Protein AF-A0A170UU25-F1 (afdb_monomer)

Nearest PDB structures (foldseek):
  6ixg-assembly2_B  TM=3.677E-01  e=8.583E+00  Homo sapiens
  3zx6-assembly1_B  TM=2.837E-01  e=9.082E+00  Archaeoglobus fulgidus DSM 4304

Sequence (132 aa):
MLSAEEDYNMDCGTCFAKYILCLFNFIIFLGGGTVLAVGVWLYVDKDSFLSVTKAADYNTLPQLEQLTQPEVVAHISYALMAAGGIIFILSLLGYCGALRESRCLLGFYGFLLVVILILEITAAGLAYAYMD

Solvent-accessible surface area (backbone atoms only — not comparable to full-atom values): 7012 Å² total; per-residue (Å²): 121,78,80,62,58,57,58,64,52,59,50,51,57,53,53,51,50,50,49,51,53,35,52,52,23,49,53,45,24,54,51,13,47,51,40,24,50,51,12,49,48,48,62,74,40,53,69,59,51,54,51,51,49,57,67,64,48,75,79,76,56,94,77,50,65,82,64,63,38,74,68,51,50,52,54,48,20,54,49,33,32,52,53,13,46,51,43,26,51,52,18,49,45,44,33,49,20,63,72,58,78,34,68,68,48,42,48,50,46,52,51,51,52,53,54,50,50,53,50,50,53,51,52,54,51,49,51,58,70,69,71,115

Secondary structure (DSSP, 8-state):
-GGGHHHHHHHHHHHHHHHHHHHHHHHHHHHHHHHHHHHHHHHH-HHHHHHHHHHHTTSS-TTSTTT--HHHHHHHHHHHHHHHHHHHHHHHHHHHHHHTT-HHHHHHHHHHHHHHHHHHHHHHHHHHHT--

Mean predicted aligned error: 11.25 Å

pLDDT: mean 76.17, std 15.78, range [46.09, 95.19]

InterPro domains:
  IPR018499 Tetraspanin/Peripherin [PF00335]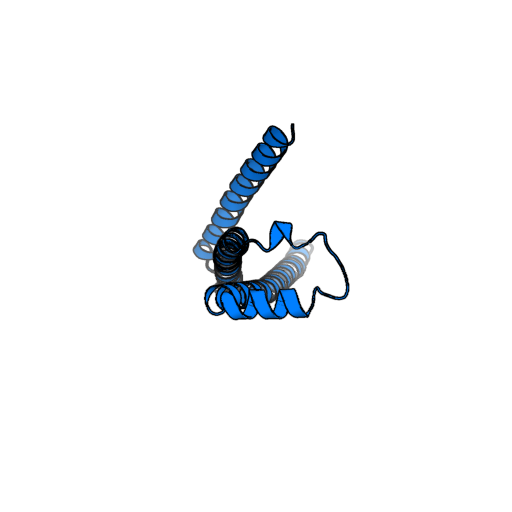 (18-131)
  IPR018499 Tetraspanin/Peripherin [PTHR19282] (18-131)
  IPR018503 Tetraspanin, conserved site [PS00421] (84-106)

Organism: Triatoma infestans (NCBI:txid30076)

Foldseek 3Di:
DVVVVCVVVVVVVVVVVLVVLLVVLVVLLVVLVVLLVVLVVCVPPVPVCLVVCVVVPPPDDPPCPVCSDSVNSPVVSVVSNVSSVVSNVLSVLSNCCSVVVDPVSVVVSVVVVVVVVVVVVVVVVVCVVVVD

Structure (mmCIF, N/CA/C/O backbone):
data_AF-A0A170UU25-F1
#
_entry.id   AF-A0A170UU25-F1
#
loop_
_atom_site.group_PDB
_atom_site.id
_atom_site.type_symbol
_atom_site.label_atom_id
_atom_site.label_alt_id
_atom_site.label_comp_id
_atom_site.label_asym_id
_atom_site.label_entity_id
_atom_site.label_seq_id
_atom_site.pdbx_PDB_ins_code
_atom_site.Cartn_x
_atom_site.Cartn_y
_atom_site.Cartn_z
_atom_site.occupancy
_atom_site.B_iso_or_equiv
_atom_site.auth_seq_id
_atom_site.auth_comp_id
_atom_site.auth_asym_id
_atom_site.auth_atom_id
_atom_site.pdbx_PDB_model_num
ATOM 1 N N . MET A 1 1 ? 31.802 -10.193 -32.776 1.00 46.41 1 MET A N 1
ATOM 2 C CA . MET A 1 1 ? 31.503 -11.398 -31.973 1.00 46.41 1 MET A CA 1
ATOM 3 C C . MET A 1 1 ? 31.225 -11.055 -30.511 1.00 46.41 1 MET A C 1
ATOM 5 O O . MET A 1 1 ? 30.303 -11.630 -29.970 1.00 46.41 1 MET A O 1
ATOM 9 N N . LEU A 1 2 ? 31.917 -10.074 -29.911 1.00 48.94 2 LEU A N 1
ATOM 10 C CA . LEU A 1 2 ? 31.711 -9.674 -28.507 1.00 48.94 2 LEU A CA 1
ATOM 11 C C . LEU A 1 2 ? 30.435 -8.830 -28.254 1.00 48.94 2 LEU A C 1
ATOM 13 O O . LEU A 1 2 ? 29.873 -8.891 -27.175 1.00 48.94 2 LEU A O 1
ATOM 17 N N . SER A 1 3 ? 29.907 -8.119 -29.260 1.00 47.66 3 SER A N 1
ATOM 18 C CA . SER A 1 3 ? 28.696 -7.281 -29.108 1.00 47.66 3 SER A CA 1
ATOM 19 C C . SER A 1 3 ? 27.354 -8.005 -29.300 1.00 47.66 3 SER A C 1
ATOM 21 O O . SER A 1 3 ? 26.318 -7.372 -29.172 1.00 47.66 3 SER A O 1
ATOM 23 N N . ALA A 1 4 ? 27.348 -9.300 -29.637 1.00 46.09 4 ALA A N 1
ATOM 24 C CA . ALA A 1 4 ? 26.110 -10.081 -29.802 1.00 46.09 4 ALA 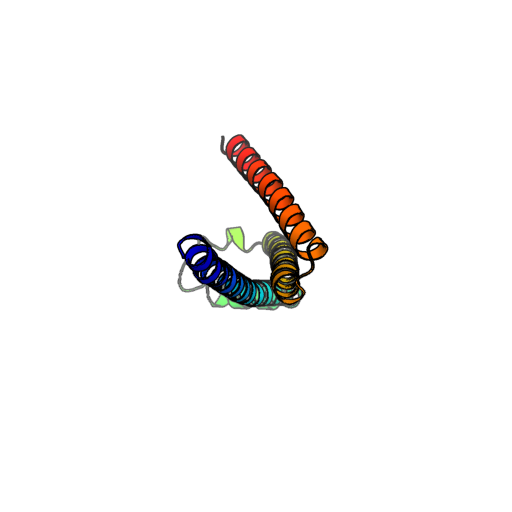A CA 1
ATOM 25 C C . ALA A 1 4 ? 25.804 -10.985 -28.591 1.00 46.09 4 ALA A C 1
ATOM 27 O O . ALA A 1 4 ? 24.714 -11.541 -28.498 1.00 46.09 4 ALA A O 1
ATOM 28 N N . GLU A 1 5 ? 26.755 -11.132 -27.663 1.00 46.84 5 GLU A N 1
ATOM 29 C CA . GLU A 1 5 ? 26.618 -11.994 -26.480 1.00 46.84 5 GLU A CA 1
ATOM 30 C C . GLU A 1 5 ? 26.086 -11.227 -25.252 1.00 46.84 5 GLU A C 1
ATOM 32 O O . GLU A 1 5 ? 25.426 -11.820 -24.394 1.00 46.84 5 GLU A O 1
ATOM 37 N N . GLU A 1 6 ? 26.265 -9.898 -25.209 1.00 49.06 6 GLU A N 1
ATOM 38 C CA . GLU A 1 6 ? 25.561 -9.024 -24.256 1.00 49.06 6 GLU A CA 1
ATOM 39 C C . GLU A 1 6 ? 24.077 -8.859 -24.612 1.00 49.06 6 GLU A C 1
ATOM 41 O O . GLU A 1 6 ? 23.257 -8.829 -23.707 1.00 49.06 6 GLU A O 1
ATOM 46 N N . ASP A 1 7 ? 23.689 -8.869 -25.891 1.00 46.16 7 ASP A N 1
ATOM 47 C CA . ASP A 1 7 ? 22.275 -8.738 -26.290 1.00 46.16 7 ASP A CA 1
ATOM 48 C C . ASP A 1 7 ? 21.446 -9.999 -25.943 1.00 46.16 7 ASP A C 1
ATOM 50 O O . ASP A 1 7 ? 20.304 -9.902 -25.504 1.00 46.16 7 ASP A O 1
ATOM 54 N N . TYR A 1 8 ? 22.046 -11.198 -26.008 1.00 48.03 8 TYR A N 1
ATOM 55 C CA . TYR A 1 8 ? 21.359 -12.458 -25.667 1.00 48.03 8 TYR A CA 1
ATOM 56 C C . TYR A 1 8 ? 21.179 -12.669 -24.148 1.00 48.03 8 TYR A C 1
ATOM 58 O O . TYR A 1 8 ? 20.204 -13.278 -23.706 1.00 48.03 8 TYR A O 1
ATOM 66 N N . ASN A 1 9 ? 22.095 -12.142 -23.324 1.00 46.97 9 ASN A N 1
ATOM 67 C CA . ASN A 1 9 ? 21.970 -12.167 -21.858 1.00 46.97 9 ASN A CA 1
ATOM 68 C C . ASN A 1 9 ? 21.154 -10.983 -21.304 1.00 46.97 9 ASN A C 1
ATOM 70 O O . ASN A 1 9 ? 20.580 -11.090 -20.216 1.00 46.97 9 ASN A O 1
ATOM 74 N N . MET A 1 10 ? 21.054 -9.880 -22.053 1.00 51.94 10 MET A N 1
ATOM 75 C CA . MET A 1 10 ? 20.298 -8.680 -21.674 1.00 51.94 10 MET A CA 1
ATOM 76 C C . MET A 1 10 ? 18.779 -8.808 -21.917 1.00 51.94 10 MET A C 1
ATOM 78 O O . MET A 1 10 ? 17.996 -8.052 -21.335 1.00 51.94 10 MET A O 1
ATOM 82 N N . ASP A 1 11 ? 18.345 -9.843 -22.644 1.00 55.59 11 ASP A N 1
ATOM 83 C CA . ASP A 1 11 ? 16.935 -10.249 -22.757 1.00 55.59 11 ASP A CA 1
ATOM 84 C C . ASP A 1 11 ? 16.492 -11.200 -21.614 1.00 55.59 11 ASP A C 1
ATOM 86 O O . ASP A 1 11 ? 15.387 -11.095 -21.071 1.00 55.59 11 ASP A O 1
ATOM 90 N N . CYS A 1 12 ? 17.394 -12.075 -21.144 1.00 58.12 12 CYS A N 1
ATOM 91 C CA . CYS A 1 12 ? 17.097 -13.084 -20.116 1.00 58.12 12 CYS A CA 1
ATOM 92 C C . CYS A 1 12 ? 16.820 -12.470 -18.730 1.00 58.12 12 CYS A C 1
ATOM 94 O O . CYS A 1 12 ? 15.828 -12.808 -18.076 1.00 58.12 12 CYS A O 1
ATOM 96 N N . GLY A 1 13 ? 17.652 -11.515 -18.294 1.00 66.50 13 GLY A N 1
ATOM 97 C CA . GLY A 1 13 ? 17.495 -10.857 -16.990 1.00 66.50 13 GLY A CA 1
ATOM 98 C C . GLY A 1 13 ? 16.225 -10.009 -16.897 1.00 66.50 13 GLY A C 1
ATOM 99 O O . GLY A 1 13 ? 15.539 -10.010 -15.874 1.00 66.50 13 GLY A O 1
ATOM 100 N N . THR A 1 14 ? 15.861 -9.338 -17.990 1.00 71.19 14 THR A N 1
ATOM 101 C CA . THR A 1 14 ? 14.671 -8.484 -18.045 1.00 71.19 14 THR A CA 1
ATOM 102 C C . THR A 1 14 ? 13.389 -9.317 -18.127 1.00 71.19 14 THR A C 1
ATOM 104 O O . THR A 1 14 ? 12.408 -8.991 -17.456 1.00 71.19 14 THR A O 1
ATOM 107 N N . CYS A 1 15 ? 13.391 -10.432 -18.870 1.00 70.06 15 CYS A N 1
ATOM 108 C CA . CYS A 1 15 ? 12.289 -11.401 -18.856 1.00 70.06 15 CYS A CA 1
ATOM 109 C C . CYS A 1 15 ? 12.093 -12.035 -17.471 1.00 70.06 15 CYS A C 1
ATOM 111 O O . CYS A 1 15 ? 10.965 -12.097 -16.975 1.00 70.06 15 CYS A O 1
ATOM 113 N N . PHE A 1 16 ? 13.178 -12.449 -16.813 1.00 76.94 16 PHE A N 1
ATOM 114 C CA . PHE A 1 16 ? 13.118 -13.028 -15.471 1.00 76.94 16 PHE A CA 1
ATOM 115 C C . PHE A 1 16 ? 12.616 -12.020 -14.427 1.00 76.94 16 PHE A C 1
ATOM 117 O O . PHE A 1 16 ? 11.728 -12.337 -13.635 1.00 76.94 16 PHE A O 1
ATOM 124 N N . ALA A 1 17 ? 13.103 -10.777 -14.473 1.00 78.38 17 ALA A N 1
ATOM 125 C CA . ALA A 1 17 ? 12.641 -9.706 -13.594 1.00 78.38 17 ALA A CA 1
ATOM 126 C C . ALA A 1 17 ? 11.152 -9.378 -13.804 1.00 78.38 17 ALA A C 1
ATOM 128 O O . ALA A 1 17 ? 10.416 -9.241 -12.828 1.00 78.38 17 ALA A O 1
ATOM 129 N N . LYS A 1 18 ? 10.678 -9.317 -15.060 1.00 74.88 18 LYS A N 1
ATOM 130 C CA . LYS A 1 18 ? 9.248 -9.143 -15.380 1.00 74.88 18 LYS A CA 1
ATOM 131 C C . LYS A 1 18 ? 8.403 -10.280 -14.802 1.00 74.88 18 LYS A C 1
ATOM 133 O O . LYS A 1 18 ? 7.349 -10.020 -14.225 1.00 74.88 18 LYS A O 1
ATOM 138 N N . TYR A 1 19 ? 8.872 -11.523 -14.923 1.00 78.25 19 TYR A N 1
ATOM 139 C CA . TYR A 1 19 ? 8.175 -12.694 -14.396 1.00 78.25 19 TYR A CA 1
ATOM 140 C C . TYR A 1 19 ? 8.091 -12.680 -12.864 1.00 78.25 19 TYR A C 1
ATOM 142 O O . TYR A 1 19 ? 7.007 -12.861 -12.311 1.00 78.25 19 TYR A O 1
ATOM 150 N N . ILE A 1 20 ? 9.199 -12.385 -12.172 1.00 83.69 20 ILE A N 1
ATOM 151 C CA . ILE A 1 20 ? 9.218 -12.242 -10.708 1.00 83.69 20 ILE A CA 1
ATOM 152 C C . ILE A 1 20 ? 8.291 -11.116 -10.256 1.00 83.69 20 ILE A C 1
ATOM 154 O O . ILE A 1 20 ? 7.505 -11.308 -9.331 1.00 83.69 20 ILE A O 1
ATOM 158 N N . LEU A 1 21 ? 8.351 -9.954 -10.908 1.00 83.12 21 LEU A N 1
ATOM 159 C CA . LEU A 1 21 ? 7.523 -8.802 -10.556 1.00 83.12 21 LEU A CA 1
ATOM 160 C C . LEU A 1 21 ? 6.034 -9.114 -10.745 1.00 83.12 21 LEU A C 1
ATOM 162 O O . LEU A 1 21 ? 5.218 -8.749 -9.900 1.00 83.12 21 LEU A O 1
ATOM 166 N N . CYS A 1 22 ? 5.689 -9.834 -11.811 1.00 82.56 22 CYS A N 1
ATOM 167 C CA . CYS A 1 22 ? 4.340 -10.317 -12.080 1.00 82.56 22 CYS A CA 1
ATOM 168 C C . CYS A 1 22 ? 3.855 -11.295 -10.995 1.00 82.56 22 CYS A C 1
ATOM 170 O O . CYS A 1 22 ? 2.786 -11.097 -10.419 1.00 82.56 22 CYS A O 1
ATOM 172 N N . LEU A 1 23 ? 4.667 -12.302 -10.659 1.00 86.38 23 LEU A N 1
ATOM 173 C CA . LEU A 1 23 ? 4.342 -13.308 -9.646 1.00 86.38 23 LEU A CA 1
ATOM 174 C C . LEU A 1 23 ? 4.199 -12.693 -8.248 1.00 86.38 23 LEU A C 1
ATOM 176 O O . LEU A 1 23 ? 3.243 -12.982 -7.533 1.00 86.38 23 LEU A O 1
ATOM 180 N N . PHE A 1 24 ? 5.114 -11.805 -7.868 1.00 86.38 24 PHE A N 1
ATOM 181 C CA . PHE A 1 24 ? 5.073 -11.122 -6.580 1.00 86.38 24 PHE A CA 1
ATOM 182 C C . PHE A 1 24 ? 3.849 -10.207 -6.458 1.00 86.38 24 PHE A C 1
ATOM 184 O O . PHE A 1 24 ? 3.132 -10.278 -5.460 1.00 86.38 24 PHE A O 1
ATOM 191 N N . ASN A 1 25 ? 3.539 -9.415 -7.494 1.00 88.12 25 ASN A N 1
ATOM 192 C CA . ASN A 1 25 ? 2.314 -8.609 -7.510 1.00 88.12 25 ASN A CA 1
ATOM 193 C C . ASN A 1 25 ? 1.058 -9.485 -7.456 1.00 88.12 25 ASN A C 1
ATOM 195 O O . ASN A 1 25 ? 0.096 -9.107 -6.799 1.00 88.12 25 ASN A O 1
ATOM 199 N N . PHE A 1 26 ? 1.060 -10.667 -8.077 1.00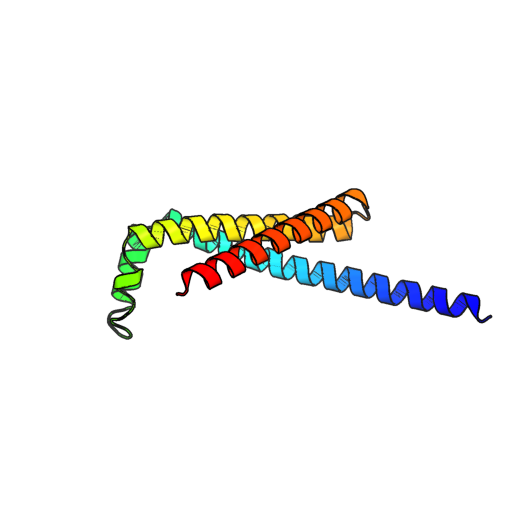 87.69 26 PHE A N 1
ATOM 200 C CA . PHE A 1 26 ? -0.065 -11.597 -7.991 1.00 87.69 26 PHE A CA 1
ATOM 201 C C . PHE A 1 26 ? -0.263 -12.160 -6.574 1.00 87.69 26 PHE A C 1
ATOM 203 O O . PHE A 1 26 ? -1.389 -12.231 -6.086 1.00 87.69 26 PHE A O 1
ATOM 210 N N . ILE A 1 27 ? 0.820 -12.507 -5.873 1.00 92.94 27 ILE A N 1
ATOM 211 C CA . ILE A 1 27 ? 0.743 -12.962 -4.476 1.00 92.94 27 ILE A CA 1
ATOM 212 C C . ILE A 1 27 ? 0.224 -11.837 -3.574 1.00 92.94 27 ILE A C 1
ATOM 214 O O . ILE A 1 27 ? -0.671 -12.069 -2.761 1.00 92.94 27 ILE A O 1
ATOM 218 N N . ILE A 1 28 ? 0.734 -10.611 -3.740 1.00 90.62 28 ILE A N 1
ATOM 219 C CA . ILE A 1 28 ? 0.254 -9.454 -2.972 1.00 90.62 28 ILE A CA 1
ATOM 220 C C . ILE A 1 28 ? -1.204 -9.144 -3.310 1.00 90.62 28 ILE A C 1
ATOM 222 O O . ILE A 1 28 ? -1.967 -8.826 -2.410 1.00 90.62 28 ILE A O 1
ATOM 226 N N . PHE A 1 29 ? -1.625 -9.288 -4.565 1.00 92.31 29 PHE A N 1
ATOM 227 C CA . PHE A 1 29 ? -3.022 -9.132 -4.961 1.00 92.31 29 PHE A CA 1
ATOM 228 C C . PHE A 1 29 ? -3.939 -10.097 -4.199 1.00 92.31 29 PHE A C 1
ATOM 230 O O . PHE A 1 29 ? -4.959 -9.672 -3.654 1.00 92.31 29 PHE A O 1
ATOM 237 N N . LEU A 1 30 ? -3.556 -11.376 -4.104 1.00 94.25 30 LEU A N 1
ATOM 238 C CA . LEU A 1 30 ? -4.295 -12.358 -3.310 1.00 94.25 30 LEU A CA 1
ATOM 239 C C . LEU A 1 30 ? -4.308 -11.976 -1.825 1.00 94.25 30 LEU A C 1
ATOM 241 O O . LEU A 1 30 ? -5.366 -12.016 -1.204 1.00 94.25 30 LEU A O 1
ATOM 245 N N . GLY A 1 31 ? -3.169 -11.546 -1.276 1.00 94.69 31 GLY A N 1
ATOM 246 C CA . GLY A 1 31 ? -3.075 -11.065 0.106 1.00 94.69 31 GLY A CA 1
ATOM 247 C C . GLY A 1 31 ? -3.928 -9.819 0.379 1.00 94.69 31 GLY A C 1
ATOM 248 O O . GLY A 1 31 ? -4.651 -9.760 1.365 1.00 94.69 31 GLY A O 1
ATOM 249 N N . GLY A 1 32 ? -3.917 -8.832 -0.515 1.00 93.81 32 GLY A N 1
ATOM 250 C CA . GLY A 1 32 ? -4.765 -7.644 -0.425 1.00 93.81 32 GLY A CA 1
ATOM 251 C C . GLY A 1 32 ? -6.246 -8.007 -0.503 1.00 93.81 32 GLY A C 1
ATOM 252 O O . GLY A 1 32 ? -7.051 -7.472 0.254 1.00 93.81 32 GLY A O 1
ATOM 253 N N . GLY A 1 33 ? -6.597 -8.979 -1.351 1.00 94.94 33 GLY A N 1
ATOM 254 C CA . GLY A 1 33 ? -7.949 -9.522 -1.454 1.00 94.94 33 GLY A CA 1
ATOM 255 C C . GLY A 1 33 ? -8.417 -10.217 -0.174 1.00 94.94 33 GLY A C 1
ATOM 256 O O . GLY A 1 33 ? -9.542 -9.977 0.262 1.00 94.94 33 GLY A O 1
ATOM 257 N N . THR A 1 34 ? -7.570 -11.030 0.467 1.00 95.19 34 THR A N 1
ATOM 258 C CA . THR A 1 34 ? -7.922 -11.670 1.746 1.00 95.19 34 THR A CA 1
ATOM 259 C C . THR A 1 34 ? -8.059 -10.645 2.866 1.00 95.19 34 THR A C 1
ATOM 261 O O . THR A 1 34 ? -9.035 -10.695 3.609 1.00 95.19 34 THR A O 1
ATOM 264 N N . VAL A 1 35 ? -7.151 -9.670 2.954 1.00 94.25 35 VAL A N 1
ATOM 265 C CA . VAL A 1 35 ? -7.223 -8.580 3.941 1.00 94.25 35 VAL A CA 1
ATOM 266 C C . VAL A 1 35 ? -8.481 -7.730 3.738 1.00 94.25 35 VAL A C 1
ATOM 268 O O . VAL A 1 35 ? -9.180 -7.432 4.706 1.00 94.25 35 VAL A O 1
ATOM 271 N N . LEU A 1 36 ? -8.823 -7.396 2.490 1.00 94.00 36 LEU A N 1
ATOM 272 C CA . LEU A 1 36 ? -10.052 -6.677 2.152 1.00 94.00 36 LEU A CA 1
ATOM 273 C C . LEU A 1 36 ? -11.295 -7.488 2.541 1.00 94.00 36 LEU A C 1
ATOM 275 O O . LEU A 1 36 ? -12.214 -6.940 3.144 1.00 94.00 36 LEU A O 1
ATOM 279 N N . ALA A 1 37 ? -11.314 -8.791 2.242 1.00 93.75 37 ALA A N 1
ATOM 280 C CA . ALA A 1 37 ? -12.414 -9.678 2.609 1.00 93.75 37 ALA A CA 1
ATOM 281 C C . ALA A 1 37 ? -12.600 -9.758 4.132 1.00 93.75 37 ALA A C 1
ATOM 283 O O . ALA A 1 37 ? -13.729 -9.667 4.609 1.00 93.75 37 ALA A O 1
ATOM 284 N N . VAL A 1 38 ? -11.507 -9.851 4.898 1.00 91.00 38 VAL A N 1
ATOM 285 C CA . VAL A 1 38 ? -11.544 -9.808 6.369 1.00 91.00 38 VAL A CA 1
ATOM 286 C C . VAL A 1 38 ? -12.044 -8.449 6.865 1.00 91.00 38 VAL A C 1
ATOM 288 O O . VAL A 1 38 ? -12.901 -8.405 7.740 1.00 91.00 38 VAL A O 1
ATOM 291 N N . GLY A 1 39 ? -11.582 -7.339 6.284 1.00 91.00 39 GLY A N 1
ATOM 292 C CA . GLY A 1 39 ? -12.062 -5.999 6.635 1.00 91.00 39 GLY A CA 1
ATOM 293 C C . GLY A 1 39 ? -13.568 -5.829 6.409 1.00 91.00 39 GLY A C 1
ATOM 294 O O . GLY A 1 39 ? -14.272 -5.329 7.284 1.00 91.00 39 GLY A O 1
ATOM 295 N N . VAL A 1 40 ? -14.077 -6.308 5.268 1.00 91.50 40 VAL A N 1
ATOM 296 C CA . VAL A 1 40 ? -15.516 -6.300 4.956 1.00 91.50 40 VAL A CA 1
ATOM 297 C C . VAL A 1 40 ? -16.289 -7.204 5.914 1.00 91.50 40 VAL A C 1
ATOM 299 O O . VAL A 1 40 ? -17.343 -6.803 6.400 1.00 91.50 40 VAL A O 1
ATOM 302 N N . TRP A 1 41 ? -15.766 -8.392 6.229 1.00 89.06 41 TRP A N 1
ATOM 303 C CA . TRP A 1 41 ? -16.380 -9.300 7.199 1.00 89.06 41 TRP A CA 1
ATOM 304 C C . TRP A 1 41 ? -16.530 -8.639 8.575 1.00 89.06 41 TRP A C 1
ATOM 306 O O . TRP A 1 41 ? -17.617 -8.649 9.150 1.00 89.06 41 TRP A O 1
ATOM 316 N N . LEU A 1 42 ? -15.473 -7.978 9.060 1.00 85.25 42 LEU A N 1
ATOM 317 C CA . LEU A 1 42 ? -15.487 -7.219 10.316 1.00 85.25 42 LEU A CA 1
ATOM 318 C C . LEU A 1 42 ? -16.454 -6.028 10.280 1.00 85.25 42 LEU A C 1
ATOM 320 O O . LEU A 1 42 ? -17.055 -5.692 11.297 1.00 85.25 42 LEU A O 1
ATOM 324 N N . TYR A 1 43 ? -16.611 -5.384 9.122 1.00 84.44 43 TYR A N 1
ATOM 325 C CA . TYR A 1 43 ? -17.555 -4.283 8.955 1.00 84.44 43 TYR A CA 1
ATOM 326 C C . TYR A 1 43 ? -19.015 -4.753 8.944 1.00 84.44 43 TYR A C 1
ATOM 328 O O . TYR A 1 43 ? -19.879 -4.058 9.474 1.00 84.44 43 TYR A O 1
ATOM 336 N N . VAL A 1 44 ? -19.316 -5.897 8.329 1.00 84.31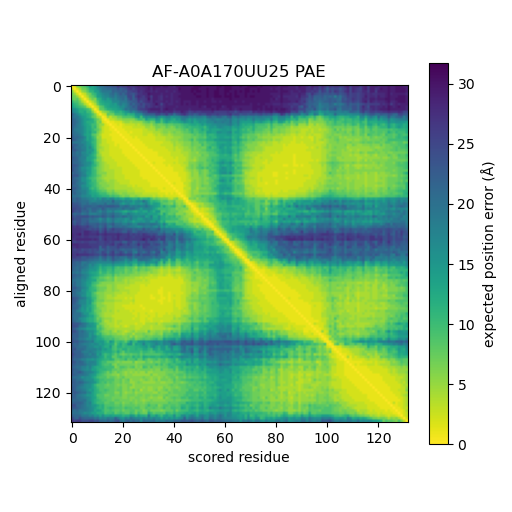 44 VAL A N 1
ATOM 337 C CA 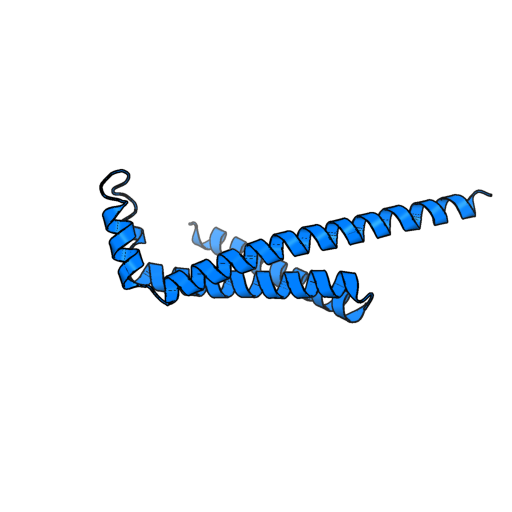. VAL A 1 44 ? -20.695 -6.394 8.205 1.00 84.31 44 VAL A CA 1
ATOM 338 C C . VAL A 1 44 ? -21.159 -7.073 9.491 1.00 84.31 44 VAL A C 1
ATOM 340 O O . VAL A 1 44 ? -22.289 -6.842 9.911 1.00 84.31 44 VAL A O 1
ATOM 343 N N . ASP A 1 45 ? -20.298 -7.860 10.140 1.00 80.69 45 ASP A N 1
ATOM 344 C CA . ASP A 1 45 ? -20.684 -8.736 11.252 1.00 80.69 45 ASP A CA 1
ATOM 345 C C . ASP A 1 45 ? -20.050 -8.314 12.589 1.00 80.69 45 ASP A C 1
ATOM 347 O O . ASP A 1 45 ? -19.356 -9.069 13.280 1.00 80.69 45 ASP A O 1
ATOM 351 N N . LYS A 1 46 ? -20.276 -7.041 12.935 1.00 68.50 46 LYS A N 1
ATOM 352 C CA . LYS A 1 46 ? -19.671 -6.353 14.088 1.00 68.50 46 LYS A CA 1
ATOM 353 C C . LYS A 1 46 ? -20.017 -7.038 15.416 1.00 68.50 46 LYS A C 1
ATOM 355 O O . LYS A 1 46 ? -19.145 -7.237 16.261 1.00 68.50 46 LYS A O 1
ATOM 360 N N . ASP A 1 47 ? -21.282 -7.423 15.580 1.00 64.75 47 ASP A N 1
ATOM 361 C CA . ASP A 1 47 ? -21.824 -8.020 16.806 1.00 64.75 47 ASP A CA 1
ATOM 362 C C . ASP A 1 47 ? -21.441 -9.501 16.967 1.00 64.75 47 ASP A C 1
ATOM 364 O O . ASP A 1 47 ? -21.074 -9.937 18.066 1.00 64.75 47 ASP A O 1
ATOM 368 N N . SER A 1 48 ? -21.441 -10.279 15.877 1.00 64.94 48 SER A N 1
ATOM 369 C CA . SER A 1 48 ? -21.048 -11.691 15.934 1.00 64.94 48 SER A CA 1
ATOM 370 C C . SER A 1 48 ? -19.552 -11.843 16.202 1.00 64.94 48 SER A C 1
ATOM 372 O O . SER A 1 48 ? -19.171 -12.702 16.995 1.00 64.94 48 SER A O 1
ATOM 374 N N . PHE A 1 49 ? -18.697 -10.975 15.646 1.00 63.53 49 PHE A N 1
ATOM 375 C CA . PHE A 1 49 ? -17.257 -10.999 15.923 1.00 63.53 49 PHE A CA 1
ATOM 376 C C . PHE A 1 49 ? -16.942 -10.750 17.404 1.00 63.53 49 PHE A C 1
ATOM 378 O O . PHE A 1 49 ? -16.137 -11.471 17.993 1.00 63.53 49 PHE A O 1
ATOM 385 N N . LEU A 1 50 ? -17.624 -9.789 18.036 1.00 63.72 50 LEU A N 1
ATOM 386 C CA . LEU A 1 50 ? -17.506 -9.514 19.472 1.00 63.72 50 LEU A CA 1
ATOM 387 C C . LEU A 1 50 ? -17.910 -10.723 20.328 1.00 63.72 50 LEU A C 1
ATOM 389 O O . LEU A 1 50 ? -17.245 -11.021 21.318 1.00 63.72 50 LEU A O 1
ATOM 393 N N . SER A 1 51 ? -18.969 -11.440 19.947 1.00 63.09 51 SER A N 1
ATOM 394 C CA . SER A 1 51 ? -19.436 -12.623 20.684 1.00 63.09 51 SER A CA 1
ATOM 395 C C . SER A 1 51 ? -18.540 -13.855 20.496 1.00 63.09 51 SER A C 1
ATOM 397 O O . SER A 1 51 ? -18.237 -14.542 21.469 1.00 63.09 51 SER A O 1
ATOM 399 N N . VAL A 1 52 ? -18.051 -14.101 19.276 1.00 63.62 52 VAL A N 1
ATOM 400 C CA . VAL A 1 52 ? -17.144 -15.215 18.956 1.00 63.62 52 VAL A CA 1
ATOM 401 C C . VAL A 1 52 ? -15.761 -14.978 19.554 1.00 63.62 52 VAL A C 1
ATOM 403 O O . VAL A 1 52 ? -15.174 -15.907 20.098 1.00 63.62 52 VAL A O 1
ATOM 406 N N . THR A 1 53 ? -15.269 -13.736 19.533 1.00 63.59 53 THR A N 1
ATOM 407 C CA . THR A 1 53 ? -13.996 -13.375 20.174 1.00 63.59 53 THR A CA 1
ATOM 408 C C . THR A 1 53 ? -14.101 -13.536 21.688 1.00 63.59 53 THR A C 1
ATOM 410 O O . THR A 1 53 ? -13.270 -14.214 22.272 1.00 63.59 53 THR A O 1
ATOM 413 N N . LYS A 1 54 ? -15.176 -13.051 22.328 1.00 59.84 54 LYS A N 1
ATOM 414 C CA . LYS A 1 54 ? -15.410 -13.268 23.770 1.00 59.84 54 LYS A CA 1
ATOM 415 C C . LYS A 1 54 ? -15.574 -14.744 24.150 1.00 59.84 54 LYS A C 1
ATOM 417 O O . LYS A 1 54 ? -15.143 -15.142 25.226 1.00 59.84 54 LYS A O 1
ATOM 422 N N . ALA A 1 55 ? -16.190 -15.559 23.291 1.00 60.31 55 ALA A N 1
ATOM 423 C CA . ALA A 1 55 ? -16.337 -16.996 23.523 1.00 60.31 55 ALA A CA 1
ATOM 424 C C . ALA A 1 55 ? -15.021 -17.771 23.311 1.00 60.31 55 ALA A C 1
ATOM 426 O O . ALA A 1 55 ? -14.766 -18.745 24.018 1.00 60.31 55 ALA A O 1
ATOM 427 N N . ALA A 1 56 ? -14.177 -17.341 22.369 1.00 58.78 56 ALA A N 1
ATOM 428 C CA . ALA A 1 56 ? -12.850 -17.910 22.138 1.00 58.78 56 ALA A CA 1
ATOM 429 C C . ALA A 1 56 ? -11.824 -17.477 23.207 1.00 58.78 56 ALA A C 1
ATOM 431 O O . ALA A 1 56 ? -10.923 -18.247 23.536 1.00 58.78 56 ALA A O 1
ATOM 432 N N . ASP A 1 57 ? -11.989 -16.285 23.789 1.00 57.88 57 ASP A N 1
ATOM 433 C CA . ASP A 1 57 ? -11.042 -15.649 24.719 1.00 57.88 57 ASP A CA 1
ATOM 434 C C . ASP A 1 57 ? -11.313 -15.948 26.213 1.00 57.88 57 ASP A C 1
ATOM 436 O O . ASP A 1 57 ? -10.690 -15.373 27.098 1.00 57.88 57 ASP A O 1
ATOM 440 N N . TYR A 1 58 ? -12.198 -16.902 26.539 1.00 51.84 58 TYR A N 1
ATOM 441 C CA . TYR A 1 58 ? -12.309 -17.426 27.915 1.00 51.84 58 TYR A CA 1
ATOM 442 C C . TYR A 1 58 ? -11.084 -18.272 28.320 1.00 51.84 58 TYR A C 1
ATOM 444 O O . TYR A 1 58 ? -10.788 -18.416 29.504 1.00 51.84 58 TYR A O 1
ATOM 452 N N . ASN A 1 59 ? -10.350 -18.832 27.350 1.00 53.84 59 ASN A N 1
ATOM 453 C CA . ASN A 1 59 ? -9.325 -19.844 27.618 1.00 53.84 59 ASN A CA 1
ATOM 454 C C . ASN A 1 59 ? -7.870 -19.364 27.504 1.00 53.84 59 ASN A C 1
ATOM 456 O O . ASN A 1 59 ? -6.986 -20.194 27.726 1.00 53.84 59 ASN A O 1
ATOM 460 N N . THR A 1 60 ? -7.549 -18.113 27.129 1.00 54.53 60 THR A N 1
ATOM 461 C CA . THR A 1 60 ? -6.129 -17.789 26.855 1.00 54.53 60 THR A CA 1
ATOM 462 C C . THR A 1 60 ? -5.582 -16.442 27.345 1.00 54.53 60 THR A C 1
ATOM 464 O O . THR A 1 60 ? -4.515 -16.510 27.949 1.00 54.53 60 THR A O 1
ATOM 467 N N . LEU A 1 61 ? -6.189 -15.250 27.209 1.00 48.72 61 LEU A N 1
ATOM 468 C CA . LEU A 1 61 ? -5.459 -14.019 27.599 1.00 48.72 61 LEU A CA 1
ATOM 469 C C . LEU A 1 61 ? -6.356 -12.844 28.072 1.00 48.72 61 LEU A C 1
ATOM 471 O O . LEU A 1 61 ? -6.925 -12.149 27.240 1.00 48.72 61 LEU A O 1
ATOM 475 N N . PRO A 1 62 ? -6.355 -12.458 29.369 1.00 53.47 62 PRO A N 1
ATOM 476 C CA . PRO A 1 62 ? -7.121 -11.306 29.889 1.00 53.47 62 PRO A CA 1
ATOM 477 C C . PRO A 1 62 ? -6.617 -9.923 29.413 1.00 53.47 62 PRO A C 1
ATOM 479 O O . PRO A 1 62 ? -7.039 -8.891 29.924 1.00 53.47 62 PRO A O 1
ATOM 482 N N . GLN A 1 63 ? -5.688 -9.877 28.454 1.00 51.00 63 GLN A N 1
ATOM 483 C CA . GLN A 1 63 ? -5.000 -8.656 28.014 1.00 51.00 63 GLN A CA 1
ATOM 484 C C . GLN A 1 63 ? -5.566 -8.080 26.704 1.00 51.00 63 GLN A C 1
ATOM 486 O O . GLN A 1 63 ? -5.176 -6.985 26.302 1.00 51.00 63 GLN A O 1
ATOM 491 N N . LEU A 1 64 ? -6.496 -8.786 26.043 1.00 50.50 64 LEU A N 1
ATOM 492 C CA . LEU A 1 64 ? -7.119 -8.345 24.788 1.00 50.50 64 LEU A CA 1
ATOM 493 C C . LEU A 1 64 ? -8.485 -7.653 24.974 1.00 50.50 64 LEU A C 1
ATOM 495 O O . LEU A 1 64 ? -8.995 -7.043 24.029 1.00 50.50 64 LEU A O 1
ATOM 499 N N . GLU A 1 65 ? -9.061 -7.668 26.184 1.00 52.25 65 GLU A N 1
ATOM 500 C CA . GLU A 1 65 ? -10.326 -6.969 26.481 1.00 52.25 65 GLU A CA 1
ATOM 501 C C . GLU A 1 65 ? -10.225 -5.453 26.253 1.00 52.25 65 GLU A C 1
ATOM 503 O O . GLU A 1 65 ? -11.190 -4.827 25.818 1.00 52.25 65 GLU A O 1
ATOM 508 N N . GLN A 1 66 ? -9.045 -4.858 26.457 1.00 49.12 66 GLN A N 1
ATOM 509 C CA . GLN A 1 66 ? -8.843 -3.418 26.267 1.00 49.12 66 GLN A CA 1
ATOM 510 C C . GLN A 1 66 ? -8.761 -3.006 24.783 1.00 49.12 66 GLN A C 1
ATOM 512 O O . GLN A 1 66 ? -9.026 -1.855 24.448 1.00 49.12 66 GLN A O 1
ATOM 517 N N . LEU A 1 67 ? -8.428 -3.945 23.887 1.00 50.97 67 LEU A N 1
ATOM 518 C CA . LEU A 1 67 ? -8.320 -3.735 22.432 1.00 50.97 67 LEU A CA 1
ATOM 519 C C . LEU A 1 67 ? -9.632 -4.079 21.705 1.00 50.97 67 LEU A C 1
ATOM 521 O O . LEU A 1 67 ? -9.848 -3.659 20.571 1.00 50.97 67 LEU A O 1
ATOM 525 N N . THR A 1 68 ? -10.529 -4.800 22.383 1.00 55.47 68 THR A N 1
ATOM 526 C CA . THR A 1 68 ? -11.837 -5.251 21.881 1.00 55.47 68 THR A CA 1
ATOM 527 C C . THR A 1 68 ? -12.964 -4.319 22.349 1.00 55.47 68 THR A C 1
ATOM 529 O O . THR A 1 68 ? -14.099 -4.734 22.580 1.00 55.47 68 THR A O 1
ATOM 532 N N . GLN A 1 69 ? -12.678 -3.023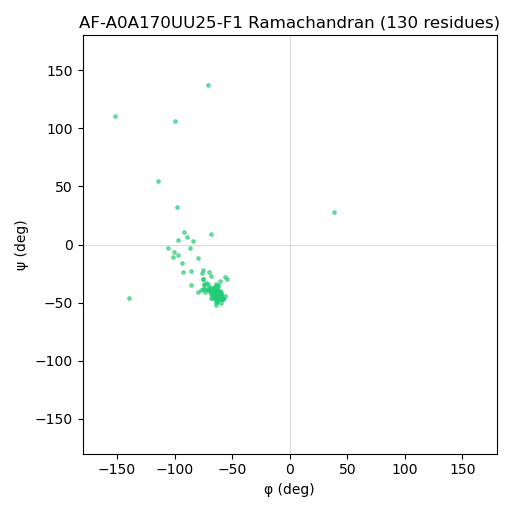 22.510 1.00 58.69 69 GLN A N 1
ATOM 533 C CA . GLN A 1 69 ? -13.754 -2.041 22.624 1.00 58.69 69 GLN A CA 1
ATOM 534 C C . GLN A 1 69 ? -14.426 -1.888 21.249 1.00 58.69 69 GLN A C 1
ATOM 536 O O . GLN A 1 69 ? -13.722 -1.815 20.238 1.00 58.69 69 GLN A O 1
ATOM 541 N N . PRO A 1 70 ? -15.770 -1.830 21.175 1.00 62.75 70 PRO A N 1
ATOM 542 C CA . PRO A 1 70 ? -16.497 -1.790 19.903 1.00 62.75 70 PRO A CA 1
ATOM 543 C C . PRO A 1 70 ? -16.066 -0.622 19.001 1.00 62.75 70 PRO A C 1
ATOM 545 O O . PRO A 1 70 ? -16.100 -0.746 17.778 1.00 62.75 70 PRO A O 1
ATOM 548 N N . GLU A 1 71 ? -15.590 0.480 19.587 1.00 68.81 71 GLU A N 1
ATOM 549 C CA . GLU A 1 71 ? -15.049 1.613 18.832 1.00 68.81 71 GLU A CA 1
ATOM 550 C C . GLU A 1 71 ? -13.726 1.285 18.125 1.00 68.81 71 GLU A C 1
ATOM 552 O O . GLU A 1 71 ? -13.554 1.603 16.948 1.00 68.81 71 GLU A O 1
ATOM 557 N N . VAL A 1 72 ? -12.803 0.584 18.789 1.00 73.56 72 VAL A N 1
ATOM 558 C CA . VAL A 1 72 ? -11.484 0.254 18.221 1.00 73.56 72 VAL A CA 1
ATOM 559 C C . VAL A 1 72 ? -11.625 -0.758 17.083 1.00 73.56 72 VAL A C 1
ATOM 561 O O . VAL A 1 72 ? -10.993 -0.606 16.038 1.00 73.56 72 VAL A O 1
ATOM 564 N N . VAL A 1 73 ? -12.521 -1.740 17.226 1.00 74.69 73 VAL A N 1
ATOM 565 C CA . VAL A 1 73 ? -12.820 -2.723 16.169 1.00 74.69 73 VAL A CA 1
ATOM 566 C C . VAL A 1 73 ? -13.390 -2.037 14.922 1.00 74.69 73 VAL A C 1
ATOM 568 O O . VAL A 1 73 ? -13.007 -2.377 13.801 1.00 74.69 73 VAL A O 1
ATOM 571 N N . ALA A 1 74 ? -14.245 -1.023 15.095 1.00 79.38 74 ALA A N 1
ATOM 572 C CA . ALA A 1 74 ? -14.765 -0.239 13.979 1.00 79.38 74 ALA A CA 1
ATOM 573 C C . ALA A 1 74 ? -13.641 0.513 13.243 1.00 79.38 74 ALA A C 1
ATOM 575 O O . ALA A 1 74 ? -13.557 0.432 12.015 1.00 79.38 74 ALA A O 1
ATOM 576 N N . HIS A 1 75 ? -12.734 1.167 13.975 1.00 85.50 75 HIS A N 1
ATOM 577 C CA . HIS A 1 75 ? -11.578 1.845 13.381 1.00 85.50 75 HIS A CA 1
ATOM 578 C C . HIS A 1 75 ? -10.641 0.880 12.643 1.00 85.50 75 HIS A C 1
ATOM 580 O O . HIS A 1 75 ? -10.230 1.166 11.517 1.00 85.50 75 HIS A O 1
ATOM 586 N N . ILE A 1 76 ? -10.356 -0.287 13.228 1.00 86.06 76 ILE A N 1
ATOM 587 C CA . ILE A 1 76 ? -9.510 -1.315 12.611 1.00 86.06 76 ILE A CA 1
ATOM 588 C C . ILE A 1 76 ? -10.165 -1.874 11.345 1.00 86.06 76 ILE A C 1
ATOM 590 O O . ILE A 1 76 ? -9.476 -2.031 10.343 1.00 86.06 76 ILE A O 1
ATOM 594 N N . SER A 1 77 ? -11.479 -2.128 11.343 1.00 89.19 77 SER A N 1
ATOM 595 C CA . SER A 1 77 ? -12.186 -2.631 10.152 1.00 89.19 77 SER A CA 1
ATOM 596 C C . SER A 1 77 ? -12.075 -1.665 8.969 1.00 89.19 77 SER A C 1
ATOM 598 O O . SER A 1 77 ? -11.762 -2.079 7.852 1.00 89.19 77 SER A O 1
ATOM 600 N N . TYR A 1 78 ? -12.232 -0.364 9.231 1.00 89.94 78 TYR A N 1
ATOM 601 C CA . TYR A 1 78 ? -12.090 0.675 8.217 1.00 89.94 78 TYR A CA 1
ATOM 602 C C . TYR A 1 78 ? -10.646 0.769 7.711 1.00 89.94 78 TYR A C 1
ATOM 604 O O . TYR A 1 78 ? -10.420 0.845 6.503 1.00 89.94 78 TYR A O 1
ATOM 612 N N . ALA A 1 79 ? -9.666 0.695 8.617 1.00 91.12 79 ALA A N 1
ATOM 613 C CA . ALA A 1 79 ? -8.252 0.675 8.257 1.00 91.12 79 ALA A CA 1
ATOM 614 C C . ALA A 1 79 ? -7.887 -0.560 7.416 1.00 91.12 79 ALA A C 1
ATOM 616 O O . ALA A 1 79 ? -7.203 -0.421 6.405 1.00 91.12 79 ALA A O 1
ATOM 617 N N . LEU A 1 80 ? -8.388 -1.750 7.770 1.00 91.00 80 LEU A N 1
ATOM 618 C CA . LEU A 1 80 ? -8.171 -2.992 7.021 1.00 91.00 80 LEU A CA 1
ATOM 619 C C . LEU A 1 80 ? -8.793 -2.932 5.625 1.00 91.00 80 LEU A C 1
ATOM 621 O O . LEU A 1 80 ? -8.160 -3.343 4.655 1.00 91.00 80 LEU A O 1
ATOM 625 N N . MET A 1 81 ? -10.013 -2.397 5.508 1.00 93.31 81 MET A N 1
ATOM 626 C CA . MET A 1 81 ? -10.662 -2.198 4.212 1.00 93.31 81 MET A CA 1
ATOM 627 C C . MET A 1 81 ? -9.879 -1.214 3.339 1.00 93.31 81 MET A C 1
ATOM 629 O O . MET A 1 81 ? -9.633 -1.498 2.168 1.00 93.31 81 MET A O 1
ATOM 633 N N . ALA A 1 82 ? -9.461 -0.078 3.904 1.00 93.25 82 ALA A N 1
ATOM 634 C CA . ALA A 1 82 ? -8.692 0.929 3.183 1.00 93.25 82 ALA A CA 1
ATOM 635 C C . ALA A 1 82 ? -7.324 0.384 2.742 1.00 93.25 82 ALA A C 1
ATOM 637 O O . ALA A 1 82 ? -6.998 0.433 1.558 1.00 93.25 82 ALA A O 1
ATOM 638 N N . ALA A 1 83 ? -6.551 -0.194 3.665 1.00 92.00 83 ALA A N 1
ATOM 639 C CA . ALA A 1 83 ? -5.238 -0.762 3.377 1.00 92.00 83 ALA A CA 1
ATOM 640 C C . ALA A 1 83 ? -5.332 -1.936 2.390 1.00 92.00 83 ALA A C 1
ATOM 642 O O . ALA A 1 83 ? -4.629 -1.946 1.381 1.00 92.00 83 ALA A O 1
ATOM 643 N N . GLY A 1 84 ? -6.243 -2.887 2.624 1.00 92.94 84 GLY A N 1
ATOM 644 C CA . GLY A 1 84 ? -6.474 -4.027 1.735 1.00 92.94 84 GLY A CA 1
ATOM 645 C C . GLY A 1 84 ? -6.894 -3.594 0.330 1.00 92.94 84 GLY A C 1
ATOM 646 O O . GLY A 1 84 ? -6.376 -4.116 -0.654 1.00 92.94 84 GLY A O 1
ATOM 647 N N . GLY A 1 85 ? -7.761 -2.583 0.221 1.00 93.88 85 GLY A N 1
ATOM 648 C CA . GLY A 1 85 ? -8.193 -2.020 -1.059 1.00 93.88 85 GLY A CA 1
ATOM 649 C C . GLY A 1 85 ? -7.065 -1.318 -1.814 1.00 93.88 85 GLY A C 1
ATOM 650 O O . GLY A 1 85 ? -6.900 -1.540 -3.014 1.00 93.88 85 GLY A O 1
ATOM 651 N N . ILE A 1 86 ? -6.251 -0.519 -1.117 1.00 91.56 86 ILE A N 1
ATOM 652 C CA . ILE A 1 86 ? -5.070 0.135 -1.698 1.00 91.56 86 ILE A CA 1
ATOM 653 C C . ILE A 1 86 ? -4.096 -0.923 -2.224 1.00 91.56 86 ILE A C 1
ATOM 655 O O . ILE A 1 86 ? -3.713 -0.868 -3.390 1.00 91.56 86 ILE A O 1
ATOM 659 N N . ILE A 1 87 ? -3.754 -1.921 -1.406 1.00 91.38 87 ILE A N 1
ATOM 660 C CA . ILE A 1 87 ? -2.853 -3.016 -1.786 1.00 91.38 87 ILE A CA 1
ATOM 661 C C . ILE A 1 87 ? -3.407 -3.771 -3.002 1.00 91.38 87 ILE A C 1
ATOM 663 O O . ILE A 1 87 ? -2.692 -3.970 -3.9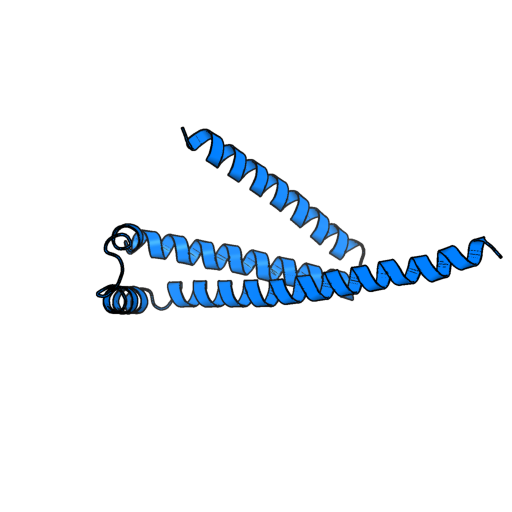81 1.00 91.38 87 ILE A O 1
ATOM 667 N N . PHE A 1 88 ? -4.695 -4.118 -2.991 1.00 92.75 88 PHE A N 1
ATOM 668 C CA . PHE A 1 88 ? -5.359 -4.819 -4.089 1.00 92.75 88 PHE A CA 1
ATOM 669 C C . PHE A 1 88 ? -5.287 -4.043 -5.413 1.00 92.75 88 PHE A C 1
ATOM 671 O O . PHE A 1 88 ? -4.919 -4.612 -6.443 1.00 92.75 88 PHE A O 1
ATOM 678 N N . ILE A 1 89 ? -5.587 -2.738 -5.395 1.00 89.88 89 ILE A N 1
ATOM 679 C CA . ILE A 1 89 ? -5.542 -1.879 -6.588 1.00 89.88 89 ILE A CA 1
ATOM 680 C C . ILE A 1 89 ? -4.102 -1.705 -7.078 1.00 89.88 89 ILE A C 1
ATOM 682 O O . ILE A 1 89 ? -3.846 -1.846 -8.273 1.00 89.88 89 ILE A O 1
ATOM 686 N N . LEU A 1 90 ? -3.154 -1.429 -6.181 1.00 89.06 90 LEU A N 1
ATOM 687 C CA . LE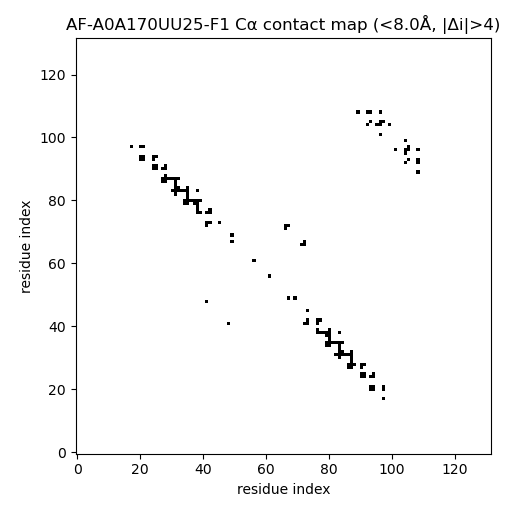U A 1 90 ? -1.744 -1.255 -6.540 1.00 89.06 90 LEU A CA 1
ATOM 688 C C . LEU A 1 90 ? -1.162 -2.519 -7.171 1.00 89.06 90 LEU A C 1
ATOM 690 O O . LEU A 1 90 ? -0.459 -2.429 -8.175 1.00 89.06 90 LEU A O 1
ATOM 694 N N . SER A 1 91 ? -1.492 -3.692 -6.633 1.00 88.94 91 SER A N 1
ATOM 695 C CA . SER A 1 91 ? -1.051 -4.973 -7.181 1.00 88.94 91 SER A CA 1
ATOM 696 C C . SER A 1 91 ? -1.710 -5.308 -8.516 1.00 88.94 91 SER A C 1
ATOM 698 O O . SER A 1 91 ? -1.034 -5.812 -9.412 1.00 88.94 91 SER A O 1
ATOM 700 N N . LEU A 1 92 ? -2.989 -4.962 -8.706 1.00 86.12 92 LEU A N 1
ATOM 701 C CA . LEU A 1 92 ? -3.656 -5.039 -10.012 1.00 86.12 92 LEU A CA 1
ATOM 702 C C . LEU A 1 92 ? -2.976 -4.141 -11.046 1.00 86.12 92 LEU A C 1
ATOM 704 O O . LEU A 1 92 ? -2.740 -4.570 -12.173 1.00 86.12 92 LEU A O 1
ATOM 708 N N . LEU A 1 93 ? -2.642 -2.904 -10.672 1.00 85.38 93 LEU A N 1
ATOM 709 C CA . LEU A 1 93 ? -1.937 -1.965 -11.543 1.00 85.38 93 LEU A CA 1
ATOM 710 C C . LEU A 1 93 ? -0.511 -2.433 -11.850 1.00 85.38 93 LEU A C 1
ATOM 712 O O . LEU A 1 93 ? -0.077 -2.297 -12.991 1.00 85.38 93 LEU A O 1
ATOM 716 N N . GLY A 1 94 ? 0.192 -3.029 -10.884 1.00 82.75 94 GLY A N 1
ATOM 717 C CA . GLY A 1 94 ? 1.511 -3.634 -11.083 1.00 82.75 94 GLY A CA 1
ATOM 718 C C . GLY A 1 94 ? 1.468 -4.837 -12.031 1.00 82.75 94 GLY A C 1
ATOM 719 O O . GLY A 1 94 ? 2.253 -4.909 -12.976 1.00 82.75 94 GLY A O 1
ATOM 720 N N . TYR A 1 95 ? 0.495 -5.735 -11.848 1.00 81.69 95 TYR A N 1
ATOM 721 C CA . TYR A 1 95 ? 0.265 -6.890 -12.723 1.00 81.69 95 TYR A CA 1
ATOM 722 C C . TYR A 1 95 ? -0.133 -6.463 -14.149 1.00 81.69 95 TYR A C 1
ATOM 724 O O . TYR A 1 95 ? 0.483 -6.886 -15.128 1.00 81.69 95 TYR A O 1
ATOM 732 N N . CYS A 1 96 ? -1.100 -5.548 -14.285 1.00 79.81 96 CYS A N 1
ATOM 733 C CA . CYS A 1 96 ? -1.510 -4.984 -15.576 1.00 79.81 96 CYS A CA 1
ATOM 734 C C . CYS A 1 96 ? -0.395 -4.161 -16.239 1.00 79.81 96 CYS A C 1
ATOM 736 O O . CYS A 1 96 ? -0.264 -4.179 -17.461 1.00 79.81 96 CYS A O 1
ATOM 738 N N . GLY A 1 97 ? 0.416 -3.444 -15.459 1.00 77.12 97 GLY A N 1
ATOM 739 C CA . GLY A 1 97 ? 1.577 -2.683 -15.927 1.00 77.12 97 GLY A CA 1
ATOM 740 C C . GLY A 1 97 ? 2.663 -3.579 -16.510 1.00 77.12 97 GLY A C 1
ATOM 741 O O . GLY A 1 97 ? 3.210 -3.256 -17.565 1.00 77.12 97 GLY A O 1
ATOM 742 N N . ALA A 1 98 ? 2.911 -4.728 -15.874 1.00 72.31 98 ALA A N 1
ATOM 743 C CA . ALA A 1 98 ? 3.831 -5.744 -16.372 1.00 72.31 98 ALA A CA 1
ATOM 744 C C . ALA A 1 98 ? 3.317 -6.412 -17.661 1.00 72.31 98 ALA A C 1
ATOM 746 O O . ALA A 1 98 ? 4.101 -6.629 -18.582 1.00 72.31 98 ALA A O 1
ATOM 747 N N . LEU A 1 99 ? 2.009 -6.691 -17.756 1.00 67.06 99 LEU A N 1
ATOM 748 C CA . LEU A 1 99 ? 1.401 -7.319 -18.937 1.00 67.06 99 LEU A CA 1
ATOM 749 C C . LEU A 1 99 ? 1.250 -6.378 -20.139 1.00 67.06 99 LEU A C 1
ATOM 751 O O . LEU A 1 99 ? 1.348 -6.824 -21.278 1.00 67.06 99 LEU A O 1
ATOM 755 N N . ARG A 1 100 ? 0.967 -5.088 -19.919 1.00 67.25 100 ARG A N 1
ATOM 756 C CA . ARG A 1 100 ? 0.538 -4.178 -20.998 1.00 67.25 100 ARG A CA 1
ATOM 757 C C . ARG A 1 100 ? 1.682 -3.468 -21.730 1.00 67.25 100 ARG A C 1
ATOM 759 O O . ARG A 1 100 ? 1.389 -2.568 -22.508 1.00 67.25 100 ARG A O 1
ATOM 766 N N . GLU A 1 101 ? 2.949 -3.793 -21.453 1.00 66.25 101 GLU A N 1
ATOM 767 C CA . GLU A 1 101 ? 4.167 -3.129 -21.984 1.00 66.25 101 GLU A CA 1
ATOM 768 C C . GLU A 1 101 ? 4.040 -1.589 -22.117 1.00 66.25 101 GLU A C 1
ATOM 770 O O . GLU A 1 101 ? 4.641 -0.925 -22.960 1.00 66.25 101 GLU A O 1
ATOM 775 N N . SER A 1 102 ? 3.198 -0.980 -21.279 1.00 61.59 102 SER A N 1
ATOM 776 C CA . SER A 1 102 ? 2.789 0.405 -21.440 1.00 61.59 102 SER A CA 1
ATOM 777 C C . SER A 1 102 ? 3.625 1.227 -20.488 1.00 61.59 102 SER A C 1
ATOM 779 O O . SER A 1 102 ? 3.408 1.215 -19.274 1.00 61.59 102 SER A O 1
ATOM 781 N N . ARG A 1 103 ? 4.582 1.966 -21.053 1.00 62.12 103 ARG A N 1
ATOM 782 C CA . ARG A 1 103 ? 5.497 2.829 -20.295 1.00 62.12 103 ARG A CA 1
ATOM 783 C C . ARG A 1 103 ? 4.762 3.837 -19.401 1.00 62.12 103 ARG A C 1
ATOM 785 O O . ARG A 1 103 ? 5.258 4.159 -18.328 1.00 62.12 103 ARG A O 1
ATOM 792 N N . CYS A 1 104 ? 3.556 4.267 -19.781 1.00 66.31 104 CYS A N 1
ATOM 793 C CA . CYS A 1 104 ? 2.714 5.127 -18.945 1.00 66.31 104 CYS A CA 1
ATOM 794 C C . CYS A 1 104 ? 2.165 4.416 -17.700 1.00 66.31 104 CYS A C 1
ATOM 796 O O . CYS A 1 104 ? 2.145 5.017 -16.631 1.00 66.31 104 CYS A O 1
ATOM 798 N N . LEU A 1 105 ? 1.733 3.154 -17.810 1.00 65.50 105 LEU A N 1
ATOM 799 C CA . LEU A 1 105 ? 1.138 2.426 -16.682 1.00 65.50 105 LEU A CA 1
ATOM 800 C C . LEU A 1 105 ? 2.210 1.999 -15.669 1.00 65.50 105 LEU A C 1
ATOM 802 O O . LEU A 1 105 ? 2.006 2.126 -14.465 1.00 65.50 105 LEU A O 1
ATOM 806 N N . LEU A 1 106 ? 3.384 1.588 -16.163 1.00 70.56 106 LEU A N 1
ATOM 807 C CA . LEU A 1 106 ? 4.548 1.294 -15.323 1.00 70.56 106 LEU A CA 1
ATOM 808 C C . LEU A 1 106 ? 5.107 2.563 -14.654 1.00 70.56 106 LEU A C 1
ATOM 810 O O . LEU A 1 106 ? 5.472 2.531 -13.482 1.00 70.56 106 LEU A O 1
ATOM 814 N N . GLY A 1 107 ? 5.114 3.694 -15.370 1.00 73.00 107 GLY A N 1
ATOM 815 C CA . GLY A 1 107 ? 5.493 4.994 -14.811 1.00 73.00 107 GLY A CA 1
ATOM 816 C C . GLY A 1 107 ? 4.543 5.466 -13.708 1.00 73.00 107 GLY A C 1
ATOM 817 O O . GLY A 1 107 ? 4.996 5.928 -12.665 1.00 73.00 107 GLY A O 1
ATOM 818 N N . PHE A 1 108 ? 3.231 5.292 -13.893 1.00 76.19 108 PHE A N 1
ATOM 819 C CA . PHE A 1 108 ? 2.233 5.632 -12.876 1.00 76.19 108 PHE A CA 1
ATOM 820 C C . PHE A 1 108 ? 2.338 4.734 -11.635 1.00 76.19 108 PHE A C 1
ATOM 822 O O . PHE A 1 108 ? 2.259 5.229 -10.515 1.00 76.19 108 PHE A O 1
ATOM 829 N N . TYR A 1 109 ? 2.589 3.434 -11.823 1.00 80.44 109 TYR A N 1
ATOM 830 C CA . TYR A 1 109 ? 2.885 2.510 -10.725 1.00 80.44 109 TYR A CA 1
ATOM 831 C C . TYR A 1 109 ? 4.131 2.941 -9.939 1.00 80.44 109 TYR A C 1
ATOM 833 O O . TYR A 1 109 ? 4.090 3.027 -8.714 1.00 80.44 109 TYR A O 1
ATOM 841 N N . GLY A 1 110 ? 5.216 3.293 -10.636 1.00 79.38 110 GLY A N 1
ATOM 842 C CA . GLY A 1 110 ? 6.431 3.809 -10.003 1.00 79.38 110 GLY A CA 1
ATOM 843 C C . GLY A 1 110 ? 6.191 5.107 -9.227 1.00 79.38 110 GLY A C 1
ATOM 844 O O . GLY A 1 110 ? 6.640 5.239 -8.093 1.00 79.38 110 GLY A O 1
ATOM 845 N N . PHE A 1 111 ? 5.426 6.041 -9.796 1.00 84.88 111 PHE A N 1
ATOM 846 C CA . PHE A 1 111 ? 5.046 7.278 -9.113 1.00 84.88 111 PHE A CA 1
ATOM 847 C C . PHE A 1 111 ? 4.232 7.008 -7.839 1.00 84.88 111 PHE A C 1
ATOM 849 O O . PHE A 1 111 ? 4.541 7.565 -6.788 1.00 84.88 111 PHE A O 1
ATOM 856 N N . LEU A 1 112 ? 3.241 6.113 -7.903 1.00 82.75 112 LEU A N 1
ATOM 857 C CA . LEU A 1 112 ? 2.447 5.712 -6.739 1.00 82.75 112 LEU A CA 1
ATOM 858 C C . LEU A 1 112 ? 3.313 5.106 -5.630 1.00 82.75 112 LEU A C 1
ATOM 860 O O . LEU A 1 112 ? 3.138 5.466 -4.469 1.00 82.75 112 LEU A O 1
ATOM 864 N N . LEU A 1 113 ? 4.274 4.241 -5.969 1.00 83.94 113 LEU A N 1
ATOM 865 C CA . LEU A 1 113 ? 5.198 3.675 -4.981 1.00 83.94 113 LEU A CA 1
ATOM 866 C C . LEU A 1 113 ? 6.060 4.744 -4.304 1.00 83.94 113 LEU A C 1
ATOM 868 O O . LEU A 1 113 ? 6.248 4.690 -3.091 1.00 83.94 113 LEU A O 1
ATOM 872 N N . VAL A 1 114 ? 6.552 5.734 -5.054 1.00 88.56 114 VAL A N 1
ATOM 873 C CA . VAL A 1 114 ? 7.315 6.853 -4.476 1.00 88.56 114 VAL A CA 1
ATOM 874 C C . VAL A 1 114 ? 6.453 7.657 -3.505 1.00 88.56 114 VAL A C 1
ATOM 876 O O . VAL A 1 114 ? 6.907 7.981 -2.410 1.00 88.56 114 VAL A O 1
ATOM 879 N N . VAL A 1 115 ? 5.200 7.943 -3.866 1.00 89.25 115 VAL A N 1
ATOM 880 C CA . VAL A 1 115 ? 4.261 8.643 -2.976 1.00 89.25 115 VAL A CA 1
ATOM 881 C C . VAL A 1 115 ? 4.017 7.841 -1.695 1.00 89.25 115 VAL A C 1
ATOM 883 O O . VAL A 1 115 ? 4.046 8.414 -0.608 1.00 89.25 115 VAL A O 1
ATOM 886 N N . ILE A 1 116 ? 3.841 6.522 -1.798 1.00 88.38 116 ILE A N 1
ATOM 887 C CA . ILE A 1 116 ? 3.663 5.642 -0.634 1.00 88.38 116 ILE A CA 1
ATOM 888 C C . ILE A 1 116 ? 4.908 5.633 0.251 1.00 88.38 116 ILE A C 1
ATOM 890 O O . ILE A 1 116 ? 4.771 5.717 1.465 1.00 88.38 116 ILE A O 1
ATOM 894 N N . LEU A 1 117 ? 6.115 5.602 -0.323 1.00 90.00 117 LEU A N 1
ATOM 895 C CA . LEU A 1 117 ? 7.346 5.681 0.466 1.00 90.00 117 LEU A CA 1
ATOM 896 C C . LEU A 1 117 ? 7.469 6.999 1.226 1.00 90.00 117 LEU A C 1
ATOM 898 O O . LEU A 1 117 ? 7.891 6.999 2.378 1.00 90.00 117 LEU A O 1
ATOM 902 N N . ILE A 1 118 ? 7.081 8.119 0.614 1.00 94.19 118 ILE A N 1
ATOM 903 C CA . ILE A 1 118 ? 7.059 9.406 1.317 1.00 94.19 118 ILE A CA 1
ATOM 904 C C . ILE A 1 118 ? 6.067 9.340 2.483 1.00 94.19 118 ILE A C 1
ATOM 906 O O . ILE A 1 118 ? 6.418 9.743 3.590 1.00 94.19 118 ILE A O 1
ATOM 910 N N . LEU A 1 119 ? 4.868 8.788 2.267 1.00 89.81 119 LEU A N 1
ATOM 911 C CA . LEU A 1 119 ? 3.871 8.616 3.327 1.00 89.81 119 LEU A CA 1
ATOM 912 C C . LEU A 1 119 ? 4.383 7.721 4.464 1.00 89.81 119 LEU A C 1
ATOM 914 O O . LEU A 1 119 ? 4.287 8.118 5.621 1.00 89.81 119 LEU A O 1
ATOM 918 N N . GLU A 1 120 ? 4.986 6.574 4.155 1.00 89.81 120 GLU A N 1
ATOM 919 C CA . GLU A 1 120 ? 5.605 5.668 5.134 1.00 89.81 120 GLU A CA 1
ATOM 920 C C . GLU A 1 120 ? 6.694 6.371 5.952 1.00 89.81 120 GLU A C 1
ATOM 922 O O . GLU A 1 120 ? 6.676 6.308 7.178 1.00 89.81 120 GLU A O 1
ATOM 927 N N . ILE A 1 121 ? 7.602 7.110 5.301 1.00 94.56 121 ILE A N 1
ATOM 928 C CA . ILE A 1 121 ? 8.657 7.868 5.990 1.00 94.56 121 ILE A CA 1
ATOM 929 C C . ILE A 1 121 ? 8.044 8.937 6.900 1.00 94.56 121 ILE A C 1
ATOM 931 O O . ILE A 1 121 ? 8.484 9.096 8.038 1.00 94.56 121 ILE A O 1
ATOM 935 N N . THR A 1 122 ? 7.018 9.657 6.433 1.00 94.38 122 THR A N 1
ATOM 936 C CA . THR A 1 122 ? 6.337 10.656 7.268 1.00 94.38 122 THR A CA 1
ATOM 937 C C . THR A 1 122 ? 5.629 10.015 8.455 1.00 94.38 122 THR A C 1
ATOM 939 O O . THR A 1 122 ? 5.758 10.521 9.564 1.00 94.38 122 THR A O 1
ATOM 942 N N . ALA A 1 123 ? 4.941 8.888 8.257 1.00 89.62 123 ALA A N 1
ATOM 943 C CA . ALA A 1 123 ? 4.248 8.164 9.313 1.00 89.62 123 ALA A CA 1
ATOM 944 C C . ALA A 1 123 ? 5.230 7.593 10.343 1.00 89.62 123 ALA A C 1
ATOM 946 O O . ALA A 1 123 ? 5.018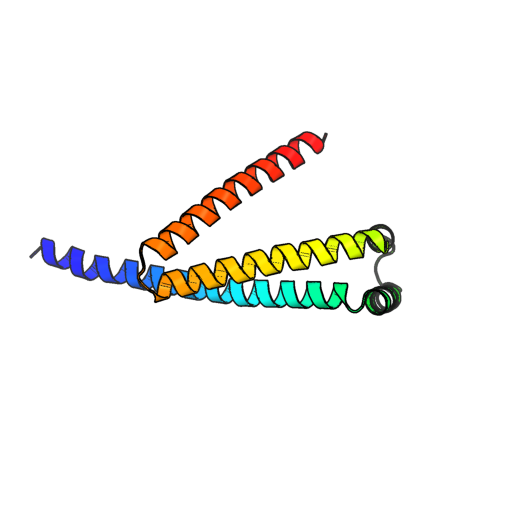 7.770 11.537 1.00 89.62 123 ALA A O 1
ATOM 947 N N . ALA A 1 124 ? 6.329 6.978 9.898 1.00 90.88 124 ALA A N 1
ATOM 948 C CA . ALA A 1 124 ? 7.380 6.457 10.769 1.00 90.88 124 ALA A CA 1
ATOM 949 C C . ALA A 1 124 ? 8.082 7.574 11.554 1.00 90.88 124 ALA A C 1
ATOM 951 O O . ALA A 1 124 ? 8.320 7.432 12.751 1.00 90.88 124 ALA A O 1
ATOM 952 N N . GLY A 1 125 ? 8.373 8.705 10.904 1.00 93.81 125 GLY A N 1
ATOM 953 C CA . GLY A 1 125 ? 8.957 9.873 11.563 1.00 93.81 125 GLY A CA 1
ATOM 954 C C . GLY A 1 125 ? 8.022 10.478 12.609 1.00 93.81 125 GLY A C 1
ATOM 955 O O . GLY A 1 125 ? 8.463 10.807 13.707 1.00 93.81 125 GLY A O 1
ATOM 956 N N . LEU A 1 126 ? 6.727 10.573 12.295 1.00 90.88 126 LEU A N 1
ATOM 957 C CA . LEU A 1 126 ? 5.706 11.031 13.231 1.00 90.88 126 LEU A CA 1
ATOM 958 C C . LEU A 1 126 ? 5.586 10.059 14.412 1.00 90.88 126 LEU A C 1
ATOM 960 O O . LEU A 1 126 ? 5.662 10.481 15.559 1.00 90.88 126 LEU A O 1
ATOM 964 N N . ALA A 1 127 ? 5.474 8.757 14.137 1.00 91.81 127 ALA A N 1
ATOM 965 C CA . ALA A 1 127 ? 5.404 7.721 15.160 1.00 91.81 127 ALA A CA 1
ATOM 966 C C . ALA A 1 127 ? 6.608 7.784 16.104 1.00 91.81 127 ALA A C 1
ATOM 968 O O . ALA A 1 127 ? 6.413 7.758 17.309 1.00 91.81 127 ALA A O 1
ATOM 969 N N . TYR A 1 128 ? 7.822 7.947 15.572 1.00 93.12 128 TYR A N 1
ATOM 970 C CA . TYR A 1 128 ? 9.032 8.113 16.374 1.00 93.12 128 TYR A CA 1
ATOM 971 C C . TYR A 1 128 ? 9.002 9.388 17.230 1.00 93.12 128 TYR A C 1
ATOM 973 O O . TYR A 1 128 ? 9.351 9.338 18.402 1.00 93.12 128 TYR A O 1
ATOM 981 N N . ALA A 1 129 ? 8.549 10.519 16.678 1.00 92.56 129 ALA A N 1
ATOM 982 C CA . ALA A 1 129 ? 8.491 11.795 17.395 1.00 92.56 129 ALA A CA 1
ATOM 983 C C . ALA A 1 129 ? 7.450 11.832 18.530 1.00 92.56 129 ALA A C 1
ATOM 985 O O . ALA A 1 129 ? 7.621 12.596 19.474 1.00 92.56 129 ALA A O 1
ATOM 986 N N . TYR A 1 130 ? 6.379 11.039 18.430 1.00 89.38 130 TYR A N 1
ATOM 987 C CA . TYR A 1 130 ? 5.352 10.888 19.471 1.00 89.38 130 TYR A CA 1
ATOM 988 C C . TYR A 1 130 ? 5.569 9.652 20.363 1.00 89.38 130 TYR A C 1
ATOM 990 O O . TYR A 1 130 ? 4.711 9.349 21.189 1.00 89.38 130 TYR A O 1
ATOM 998 N N . MET A 1 131 ? 6.669 8.910 20.178 1.00 77.50 131 MET A N 1
ATOM 999 C CA . MET A 1 131 ? 7.024 7.764 21.026 1.00 77.50 131 MET A CA 1
ATOM 1000 C C . MET A 1 131 ? 7.781 8.172 22.308 1.00 77.50 131 MET A C 1
ATOM 1002 O O . MET A 1 131 ? 8.171 7.288 23.070 1.00 77.50 131 MET A O 1
ATOM 1006 N N . ASP A 1 132 ? 7.963 9.479 22.530 1.00 55.72 132 ASP A N 1
ATOM 1007 C CA . ASP A 1 132 ? 8.403 10.149 23.770 1.00 55.72 132 ASP A CA 1
ATOM 1008 C C . ASP A 1 132 ? 7.194 10.726 24.534 1.00 55.72 132 ASP A C 1
ATOM 1010 O O . ASP A 1 132 ? 7.178 10.633 25.784 1.00 55.72 132 ASP A O 1
#

Radius of gyration: 21.51 Å; Cα contacts (8 Å, |Δi|>4): 81; chains: 1; bounding box: 54×32×62 Å